Protein AF-G1WAA7-F1 (afdb_monomer_lite)

Secondary structure (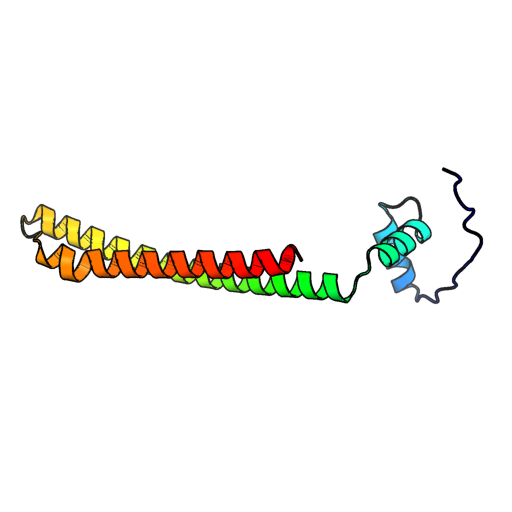DSSP, 8-state):
---------------HHHHHHHHHHGGGSS-HHHHHHHHHHH--HHHHHHHHHHHHHHHHHHHHHHHHHHHHHHHHHHHHHHHHHHHHTT---HHHIIIIIHHHHHHHHHHHHHHHHHHHHHHHHHH-

Structure (mmCIF, N/CA/C/O backbone):
data_AF-G1WAA7-F1
#
_entry.id   AF-G1WAA7-F1
#
loop_
_atom_site.group_PDB
_atom_site.id
_atom_site.type_symbol
_atom_site.label_atom_id
_atom_site.label_alt_id
_atom_site.label_comp_id
_atom_site.label_asym_id
_atom_site.label_entity_id
_atom_site.label_seq_id
_atom_site.pdbx_PDB_ins_code
_atom_site.Cartn_x
_atom_site.Cartn_y
_atom_site.Cartn_z
_atom_site.occupancy
_atom_site.B_iso_or_equiv
_atom_site.auth_seq_id
_atom_site.auth_comp_id
_atom_site.auth_asym_id
_atom_site.auth_atom_id
_atom_site.pdbx_PDB_model_num
ATOM 1 N N . MET A 1 1 ? 19.899 -30.372 -25.778 1.00 40.25 1 MET A N 1
ATOM 2 C CA . MET A 1 1 ? 19.127 -29.255 -26.365 1.00 40.25 1 MET A CA 1
ATOM 3 C C . MET A 1 1 ? 20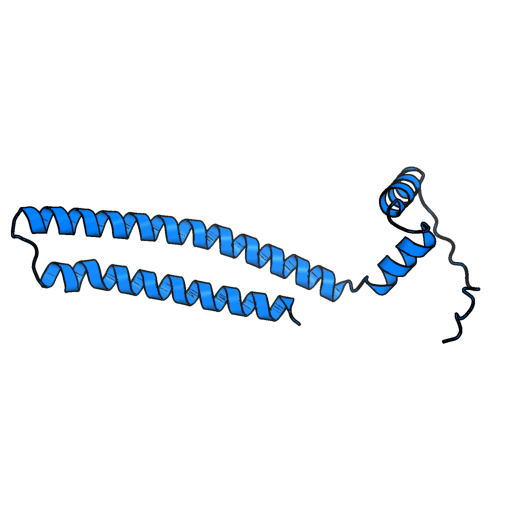.104 -28.369 -27.126 1.00 40.25 1 MET A C 1
ATOM 5 O O . MET A 1 1 ? 20.997 -27.790 -26.519 1.00 40.25 1 MET A O 1
ATOM 9 N N . GLU A 1 2 ? 20.038 -28.378 -28.453 1.00 43.47 2 GLU A N 1
ATOM 10 C CA . GLU A 1 2 ? 21.027 -27.747 -29.333 1.00 43.47 2 GLU A CA 1
ATOM 11 C C . GLU A 1 2 ? 21.019 -26.213 -29.162 1.00 43.47 2 GLU A C 1
ATOM 13 O O . GLU A 1 2 ? 19.987 -25.561 -29.341 1.00 43.47 2 GLU A O 1
ATOM 18 N N . ARG A 1 3 ? 22.155 -25.609 -28.779 1.00 56.38 3 ARG A N 1
ATOM 19 C CA . ARG A 1 3 ? 22.289 -24.144 -28.696 1.00 56.38 3 ARG A CA 1
ATOM 20 C C . ARG A 1 3 ? 22.261 -23.575 -30.118 1.00 56.38 3 ARG A C 1
ATOM 22 O O . ARG A 1 3 ? 23.299 -23.506 -30.771 1.00 56.38 3 ARG A O 1
ATOM 29 N N . LYS A 1 4 ? 21.085 -23.150 -30.600 1.00 71.88 4 LYS A N 1
ATOM 30 C CA . LYS A 1 4 ? 20.955 -22.433 -31.882 1.00 71.88 4 LYS A CA 1
ATOM 31 C C . LYS A 1 4 ? 21.945 -21.262 -31.912 1.00 71.88 4 LYS A C 1
ATOM 33 O O . LYS A 1 4 ? 21.917 -20.393 -31.035 1.00 71.88 4 LYS A O 1
ATOM 38 N N . LYS A 1 5 ? 22.845 -21.251 -32.901 1.00 72.00 5 LYS A N 1
ATOM 39 C CA . LYS A 1 5 ? 23.857 -20.197 -33.059 1.00 72.00 5 LYS A CA 1
ATOM 40 C C . LYS A 1 5 ? 23.162 -18.842 -33.250 1.00 72.00 5 LYS A C 1
ATOM 42 O O . LYS A 1 5 ? 22.209 -18.715 -34.013 1.00 72.00 5 LYS A O 1
ATOM 47 N N . LYS A 1 6 ? 23.637 -17.821 -32.535 1.00 74.44 6 LYS A N 1
ATOM 48 C CA . LYS A 1 6 ? 23.133 -16.439 -32.600 1.00 74.44 6 LYS A CA 1
ATOM 49 C C . LYS A 1 6 ? 23.812 -15.723 -33.774 1.00 74.44 6 LYS A C 1
ATOM 51 O O . LYS A 1 6 ? 24.900 -15.193 -33.602 1.00 74.44 6 LYS A O 1
ATOM 56 N N . ILE A 1 7 ? 23.192 -15.763 -34.957 1.00 80.62 7 ILE A N 1
ATOM 57 C CA . ILE A 1 7 ? 23.814 -15.334 -36.233 1.00 80.62 7 ILE A CA 1
ATOM 58 C C . ILE A 1 7 ? 23.328 -13.961 -36.732 1.00 80.62 7 ILE A C 1
ATOM 60 O O . ILE A 1 7 ? 23.937 -13.371 -37.616 1.00 80.62 7 ILE A O 1
ATOM 64 N N . LYS A 1 8 ? 22.227 -13.436 -36.179 1.00 81.81 8 LYS A N 1
ATOM 65 C CA . LYS A 1 8 ? 21.676 -12.125 -36.556 1.00 81.81 8 LYS A CA 1
ATOM 66 C C . LYS A 1 8 ? 22.268 -11.025 -35.673 1.00 81.81 8 LYS A C 1
ATOM 68 O O . LYS A 1 8 ? 22.292 -11.179 -34.452 1.00 81.81 8 LYS A O 1
ATOM 73 N N . TYR A 1 9 ? 22.697 -9.921 -36.282 1.00 80.00 9 TYR A N 1
ATOM 74 C CA . TYR A 1 9 ? 23.184 -8.730 -35.583 1.00 80.00 9 TYR A CA 1
ATOM 75 C C . TYR A 1 9 ? 22.178 -7.577 -35.694 1.00 80.00 9 TYR A C 1
ATOM 77 O O . TYR A 1 9 ? 21.515 -7.410 -36.714 1.00 80.00 9 TYR A O 1
ATOM 85 N N . CYS A 1 10 ? 22.080 -6.775 -34.634 1.00 79.38 10 CYS A N 1
ATOM 86 C CA . CYS A 1 10 ? 21.306 -5.537 -34.588 1.00 79.38 10 CYS A CA 1
ATOM 87 C C . CYS A 1 10 ? 22.280 -4.389 -34.304 1.00 79.38 10 CYS A C 1
ATOM 89 O O . CYS A 1 10 ? 23.097 -4.500 -33.390 1.00 79.38 10 CYS A O 1
ATOM 91 N N . LYS A 1 11 ? 22.232 -3.317 -35.104 1.00 85.44 11 LYS A N 1
ATOM 92 C CA . LYS A 1 11 ? 23.058 -2.120 -34.899 1.00 85.44 11 LYS A CA 1
ATOM 93 C C . LYS A 1 11 ? 22.246 -1.100 -34.105 1.00 85.44 11 LYS A C 1
ATOM 95 O O . LYS A 1 11 ? 21.191 -0.681 -34.568 1.00 85.44 11 LYS A O 1
ATOM 100 N N . LEU A 1 12 ? 22.754 -0.695 -32.945 1.00 85.56 12 LEU A N 1
ATOM 101 C CA . LEU A 1 12 ? 22.170 0.347 -32.103 1.00 85.56 12 LEU A CA 1
ATOM 102 C C . LEU A 1 12 ? 23.081 1.578 -32.161 1.00 85.56 12 LEU A C 1
ATOM 104 O O . LEU A 1 12 ? 24.286 1.451 -31.951 1.00 85.56 12 LEU A O 1
ATOM 108 N N . ARG A 1 13 ? 22.527 2.745 -32.499 1.00 89.50 13 ARG A N 1
ATOM 109 C CA . ARG A 1 13 ? 23.249 4.022 -32.408 1.00 89.50 13 ARG A CA 1
ATOM 110 C C . ARG A 1 13 ? 23.090 4.541 -30.985 1.00 89.50 13 ARG A C 1
ATOM 112 O O . ARG A 1 13 ? 21.965 4.576 -30.503 1.00 89.50 13 ARG A O 1
ATOM 119 N N . LEU A 1 14 ? 24.199 4.894 -30.348 1.00 88.19 14 LEU A N 1
ATOM 120 C CA . LEU A 1 14 ? 24.253 5.374 -28.970 1.00 88.19 14 LEU A CA 1
ATOM 121 C C . LEU A 1 14 ? 25.097 6.645 -28.925 1.00 88.19 14 LEU A C 1
ATOM 123 O O . LEU A 1 14 ? 26.087 6.745 -29.657 1.00 88.19 14 LEU A O 1
ATOM 127 N N . SER A 1 15 ? 24.731 7.584 -28.061 1.00 91.50 15 SER A N 1
ATOM 128 C CA . SER A 1 15 ? 25.627 8.663 -27.645 1.00 91.50 15 SER A CA 1
ATOM 129 C C . SER A 1 15 ? 26.751 8.121 -26.748 1.00 91.50 15 SER A C 1
ATOM 131 O O . SER A 1 15 ? 26.690 6.990 -26.253 1.00 91.50 15 SER A O 1
ATOM 133 N N . GLU A 1 16 ? 27.793 8.922 -26.506 1.00 87.88 16 GLU A N 1
ATOM 134 C CA . GLU A 1 16 ? 28.867 8.531 -25.580 1.00 87.88 16 GLU A CA 1
ATOM 135 C C . GLU A 1 16 ? 28.350 8.286 -24.152 1.00 87.88 16 GLU A C 1
ATOM 137 O O . GLU A 1 16 ? 28.824 7.378 -23.467 1.00 87.88 16 GLU A O 1
ATOM 142 N N . GLU A 1 17 ? 27.351 9.053 -23.713 1.00 89.19 17 GLU A N 1
ATOM 143 C CA . GLU A 1 17 ? 26.719 8.896 -22.400 1.00 89.19 17 GLU A CA 1
ATOM 144 C C . GLU A 1 17 ? 25.916 7.596 -22.316 1.00 89.19 17 GLU A C 1
ATOM 146 O O . GLU A 1 17 ? 26.063 6.822 -21.367 1.00 89.19 17 GLU A O 1
ATOM 151 N N . GLU A 1 18 ? 25.118 7.298 -23.341 1.00 88.06 18 GLU A N 1
ATOM 152 C CA . GLU A 1 18 ? 24.341 6.062 -23.403 1.00 88.06 18 GLU A CA 1
ATOM 153 C C . GLU A 1 18 ? 25.257 4.832 -23.451 1.00 88.06 18 GLU A C 1
ATOM 155 O O . GLU A 1 18 ? 25.000 3.840 -22.768 1.00 88.06 18 GLU A O 1
ATOM 160 N N . ALA A 1 19 ? 26.371 4.900 -24.186 1.00 87.38 19 ALA A N 1
ATOM 161 C CA . ALA A 1 19 ? 27.356 3.823 -24.229 1.00 87.38 19 ALA A CA 1
ATOM 162 C C . ALA A 1 19 ? 27.953 3.527 -22.840 1.00 87.38 19 ALA A C 1
ATOM 164 O O . ALA A 1 19 ? 28.094 2.356 -22.473 1.00 87.38 19 ALA A O 1
ATOM 165 N N . ARG A 1 20 ? 28.243 4.564 -22.039 1.00 88.25 20 ARG A N 1
ATOM 166 C CA . ARG A 1 20 ? 28.709 4.400 -20.650 1.00 88.25 20 ARG A CA 1
ATOM 167 C C . ARG A 1 20 ? 27.652 3.733 -19.775 1.00 88.25 20 ARG A C 1
ATOM 169 O O . ARG A 1 20 ? 27.976 2.783 -19.068 1.00 88.25 20 ARG A O 1
ATOM 176 N N . ILE A 1 21 ? 26.392 4.158 -19.875 1.00 88.12 21 ILE A N 1
ATOM 177 C CA . ILE A 1 21 ? 25.277 3.567 -19.115 1.00 88.12 21 ILE A CA 1
ATOM 178 C C . ILE A 1 21 ? 25.099 2.084 -19.465 1.00 88.12 21 ILE A C 1
ATOM 180 O O . ILE A 1 21 ? 24.892 1.252 -18.579 1.00 88.12 21 ILE A O 1
ATOM 184 N N . PHE A 1 22 ? 25.198 1.726 -20.748 1.00 88.44 22 PHE A N 1
ATOM 185 C CA . PHE A 1 22 ? 25.121 0.331 -21.186 1.00 88.44 22 PHE A CA 1
ATOM 186 C C . PHE A 1 22 ? 26.258 -0.508 -20.601 1.00 88.44 22 PHE A C 1
ATOM 188 O O . PHE A 1 22 ? 26.015 -1.631 -20.161 1.00 88.44 22 PHE A O 1
ATOM 195 N N . GLN A 1 23 ? 27.482 0.024 -20.569 1.00 86.31 23 GLN A N 1
ATOM 196 C CA . GLN A 1 23 ? 28.626 -0.661 -19.965 1.00 86.31 23 GLN A CA 1
ATOM 197 C C . GLN A 1 23 ? 28.480 -0.804 -18.447 1.00 86.31 23 GLN A C 1
ATOM 199 O O . GLN A 1 23 ? 28.755 -1.871 -17.903 1.00 86.31 23 GLN A O 1
ATOM 204 N N . GLU A 1 24 ? 28.015 0.240 -17.762 1.00 89.88 24 GLU A N 1
ATOM 205 C CA . GLU A 1 24 ? 27.810 0.226 -16.314 1.00 89.88 24 GLU A CA 1
ATOM 206 C C . GLU A 1 24 ? 26.744 -0.794 -15.903 1.00 89.88 24 GLU A C 1
ATOM 208 O O . GLU A 1 24 ? 26.987 -1.639 -15.040 1.00 89.88 24 GLU A O 1
ATOM 213 N N . LYS A 1 25 ? 25.587 -0.788 -16.574 1.00 87.00 25 LYS A N 1
ATOM 214 C CA . LYS A 1 25 ? 24.497 -1.734 -16.297 1.00 87.00 25 LYS A CA 1
ATOM 215 C C . LYS A 1 25 ? 24.845 -3.174 -16.686 1.00 87.00 25 LYS A C 1
ATOM 217 O O . LYS A 1 25 ? 24.309 -4.113 -16.098 1.00 87.00 25 LYS A O 1
ATOM 222 N N . ALA A 1 26 ? 25.759 -3.366 -17.638 1.00 89.00 26 ALA A N 1
ATOM 223 C CA . ALA A 1 26 ? 26.192 -4.687 -18.081 1.00 89.00 26 ALA A CA 1
ATOM 224 C C . ALA A 1 26 ? 27.232 -5.349 -17.162 1.00 89.00 26 ALA A C 1
ATOM 226 O O . ALA A 1 26 ? 27.563 -6.505 -17.405 1.00 89.00 26 ALA A O 1
ATOM 227 N N . ARG A 1 27 ? 27.721 -4.682 -16.103 1.00 87.81 27 ARG A N 1
ATOM 228 C CA . ARG A 1 27 ? 28.759 -5.220 -15.194 1.00 87.81 27 ARG A CA 1
ATOM 229 C C . ARG A 1 27 ? 28.422 -6.585 -14.585 1.00 87.81 27 ARG A C 1
ATOM 231 O O . ARG A 1 27 ? 29.327 -7.359 -14.299 1.00 87.81 27 ARG A O 1
ATOM 238 N N . HIS A 1 28 ? 27.136 -6.877 -14.393 1.00 84.81 28 HIS A N 1
ATOM 239 C CA . HIS A 1 28 ? 26.651 -8.144 -13.832 1.00 84.81 28 HIS A CA 1
ATOM 240 C C . HIS A 1 28 ? 26.227 -9.174 -14.894 1.00 84.81 28 HIS A C 1
ATOM 242 O O . HIS A 1 28 ? 25.633 -10.194 -14.557 1.00 84.81 28 HIS A O 1
ATOM 248 N N . TYR A 1 29 ? 26.501 -8.910 -16.172 1.00 85.62 29 TYR A N 1
ATOM 249 C CA . TYR A 1 29 ? 26.177 -9.792 -17.290 1.00 85.62 29 TYR A CA 1
ATOM 250 C C . TYR A 1 29 ? 27.446 -10.202 -18.039 1.00 85.62 29 TYR A C 1
ATOM 252 O O . TYR A 1 29 ? 28.385 -9.425 -18.161 1.00 85.62 29 TYR A O 1
ATOM 260 N N . ASP A 1 30 ? 27.422 -11.383 -18.661 1.00 83.94 30 ASP A N 1
ATOM 261 C CA . ASP A 1 30 ? 28.549 -11.888 -19.465 1.00 83.94 30 ASP A CA 1
ATOM 262 C C . ASP A 1 30 ? 28.922 -10.969 -20.648 1.00 83.94 30 ASP A C 1
ATOM 264 O O . ASP A 1 30 ? 30.015 -11.049 -21.199 1.00 83.94 30 ASP A O 1
ATOM 268 N N . SER A 1 31 ? 27.986 -10.134 -21.118 1.00 86.75 31 SER A N 1
ATOM 269 C CA . SER A 1 31 ? 28.232 -9.082 -22.115 1.00 86.75 31 SER A CA 1
ATOM 270 C C . SER A 1 31 ? 27.063 -8.099 -22.195 1.00 86.75 31 SER A C 1
ATOM 272 O O . SER A 1 31 ? 25.924 -8.444 -21.869 1.00 86.75 31 SER A O 1
ATOM 274 N N . VAL A 1 32 ? 27.307 -6.917 -22.773 1.00 85.25 32 VAL A N 1
ATOM 275 C CA . VAL A 1 32 ? 26.254 -5.944 -23.129 1.00 85.25 32 VAL A CA 1
ATOM 276 C C . VAL A 1 32 ? 25.164 -6.603 -23.986 1.00 85.25 32 VAL A C 1
ATOM 278 O O . VAL A 1 32 ? 23.976 -6.430 -23.738 1.00 85.25 32 VAL A O 1
ATOM 281 N N . SER A 1 33 ? 25.542 -7.462 -24.937 1.00 85.88 33 SER A N 1
ATOM 282 C CA . SER A 1 33 ? 24.590 -8.215 -25.763 1.00 85.88 33 SER A CA 1
ATOM 283 C C . SER A 1 33 ? 23.785 -9.255 -24.973 1.00 85.88 33 SER A C 1
ATOM 285 O O . SER A 1 33 ? 22.662 -9.585 -25.354 1.00 85.88 33 SER A O 1
ATOM 287 N N . ALA A 1 34 ? 24.336 -9.834 -23.901 1.00 85.25 34 ALA A N 1
ATOM 288 C CA . ALA A 1 34 ? 23.579 -10.699 -22.994 1.00 85.25 34 ALA A CA 1
ATOM 289 C C . ALA A 1 34 ? 22.564 -9.883 -22.183 1.00 85.25 34 ALA A C 1
ATOM 291 O O . ALA A 1 34 ? 21.391 -10.253 -22.168 1.00 85.25 34 ALA A O 1
ATOM 292 N N . MET A 1 35 ? 22.984 -8.740 -21.629 1.00 89.31 35 MET A N 1
ATOM 293 C CA . MET A 1 35 ? 22.107 -7.802 -20.924 1.00 89.31 35 MET A CA 1
ATOM 294 C C . MET A 1 35 ? 20.947 -7.338 -21.809 1.00 89.31 35 MET A C 1
ATOM 296 O O . MET A 1 35 ? 19.800 -7.475 -21.411 1.00 89.31 35 MET A O 1
ATOM 300 N N . VAL A 1 36 ? 21.218 -6.848 -23.023 1.00 87.44 36 VAL A N 1
ATOM 301 C CA . VAL A 1 36 ? 20.179 -6.324 -23.929 1.00 87.44 36 VAL A CA 1
ATOM 302 C C . VAL A 1 36 ? 19.175 -7.407 -24.317 1.00 87.44 36 VAL A C 1
ATOM 304 O O . VAL A 1 36 ? 17.976 -7.155 -24.333 1.00 87.44 36 VAL A O 1
ATOM 307 N N . ARG A 1 37 ? 19.626 -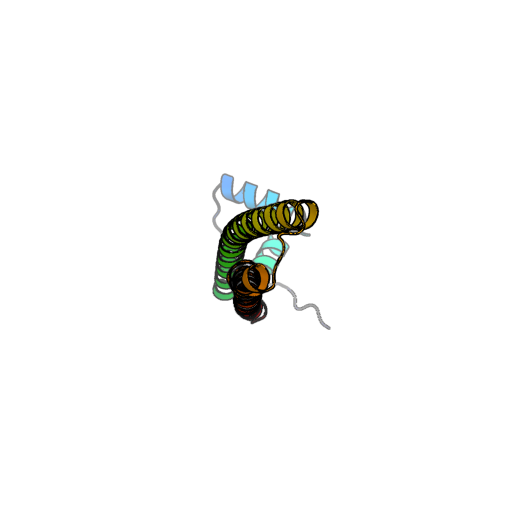8.638 -24.586 1.00 85.69 37 ARG A N 1
ATOM 308 C CA . ARG A 1 37 ? 18.703 -9.745 -24.889 1.00 85.69 37 ARG A CA 1
ATOM 309 C C . ARG A 1 37 ? 17.853 -10.123 -23.687 1.00 85.69 37 ARG A C 1
ATOM 311 O O . ARG A 1 37 ? 16.658 -10.318 -23.853 1.00 85.69 37 ARG A O 1
ATOM 318 N N . ASN A 1 38 ? 18.456 -10.213 -22.503 1.00 83.12 38 ASN A N 1
ATOM 319 C CA . ASN A 1 38 ? 17.712 -10.472 -21.274 1.00 83.12 38 ASN A CA 1
ATOM 320 C C . ASN A 1 38 ? 16.718 -9.346 -20.989 1.00 83.12 38 ASN A C 1
ATOM 322 O O . ASN A 1 38 ? 15.580 -9.634 -20.641 1.00 83.12 38 ASN A O 1
ATOM 326 N N . ALA A 1 39 ? 17.109 -8.089 -21.195 1.00 84.00 39 ALA A N 1
ATOM 327 C CA . ALA A 1 39 ? 16.218 -6.949 -21.076 1.00 84.00 39 ALA A CA 1
ATOM 328 C C . ALA A 1 39 ? 15.036 -7.101 -22.035 1.00 84.00 39 ALA A C 1
ATOM 330 O O . ALA A 1 39 ? 13.921 -7.133 -21.559 1.00 84.00 39 ALA A O 1
ATOM 331 N N . VAL A 1 40 ? 15.260 -7.316 -23.337 1.00 82.12 40 VAL A N 1
ATOM 332 C CA . VAL A 1 40 ? 14.188 -7.470 -24.343 1.00 82.12 40 VAL A CA 1
ATOM 333 C C . VAL A 1 40 ? 13.280 -8.676 -24.071 1.00 82.12 40 VAL A C 1
ATOM 335 O O . VAL A 1 40 ? 12.077 -8.575 -24.271 1.00 82.12 40 VAL A O 1
ATOM 338 N N . ILE A 1 41 ? 13.820 -9.802 -23.594 1.00 81.56 41 ILE A N 1
ATOM 339 C CA . ILE A 1 41 ? 13.017 -10.980 -23.212 1.00 81.56 41 ILE A CA 1
ATOM 340 C C . ILE A 1 41 ? 12.098 -10.661 -22.028 1.00 81.56 41 ILE A C 1
ATOM 342 O O . ILE A 1 41 ? 10.966 -11.131 -21.991 1.00 81.56 41 ILE A O 1
ATOM 346 N N . ASN A 1 42 ? 12.587 -9.877 -21.068 1.00 73.50 42 ASN A N 1
ATOM 347 C CA . ASN A 1 42 ? 11.842 -9.504 -19.867 1.00 73.50 42 ASN A CA 1
ATOM 348 C C . ASN A 1 42 ? 11.107 -8.160 -20.008 1.00 73.50 42 ASN A C 1
ATOM 350 O O . ASN A 1 42 ? 10.429 -7.740 -19.070 1.00 73.50 42 ASN A O 1
ATOM 354 N N . PHE A 1 43 ? 11.243 -7.473 -21.146 1.00 71.88 43 PHE A N 1
ATOM 355 C CA . PHE A 1 43 ? 10.634 -6.174 -21.402 1.00 71.88 43 PHE A CA 1
ATOM 356 C C . PHE A 1 43 ? 9.174 -6.384 -21.790 1.00 71.88 43 PHE A C 1
ATOM 358 O O . PHE A 1 43 ? 8.800 -6.351 -22.959 1.00 71.88 43 PHE A O 1
ATOM 365 N N . ASP A 1 44 ? 8.345 -6.634 -20.786 1.00 65.56 44 ASP A N 1
ATOM 366 C CA . ASP A 1 44 ? 6.900 -6.544 -20.917 1.00 65.56 44 ASP A CA 1
ATOM 367 C C . ASP A 1 44 ? 6.480 -5.151 -20.445 1.00 65.56 44 ASP A C 1
ATOM 369 O O . ASP A 1 44 ? 6.341 -4.894 -19.248 1.00 65.56 44 ASP A O 1
ATOM 373 N N . GLU A 1 45 ? 6.363 -4.219 -21.390 1.00 63.69 45 GLU A N 1
ATOM 374 C CA . GLU A 1 45 ? 6.058 -2.810 -21.125 1.00 63.69 45 GLU A CA 1
ATOM 375 C C . GLU A 1 45 ? 4.739 -2.652 -20.352 1.00 63.69 45 GLU A C 1
ATOM 377 O O . GLU A 1 45 ? 4.661 -1.869 -19.407 1.00 63.69 45 GLU A O 1
ATOM 382 N N . ARG A 1 46 ? 3.723 -3.469 -20.665 1.00 62.78 46 ARG A N 1
ATOM 383 C CA . ARG A 1 46 ? 2.412 -3.402 -20.002 1.00 62.78 46 ARG A CA 1
ATOM 384 C C . ARG A 1 46 ? 2.438 -4.031 -18.616 1.00 62.78 46 ARG A C 1
ATOM 386 O O . ARG A 1 46 ? 1.887 -3.446 -17.685 1.00 62.78 46 ARG A O 1
ATOM 393 N N . ALA A 1 47 ? 3.091 -5.183 -18.451 1.00 65.44 47 ALA A N 1
ATOM 394 C CA . ALA A 1 47 ? 3.206 -5.806 -17.133 1.00 65.44 47 ALA A CA 1
ATOM 395 C C . ALA A 1 47 ? 4.131 -5.011 -16.196 1.00 65.44 47 ALA A C 1
ATOM 397 O O . ALA A 1 47 ? 3.877 -4.944 -14.995 1.00 65.44 47 ALA A O 1
ATOM 398 N N . THR A 1 48 ? 5.184 -4.381 -16.723 1.00 68.69 48 THR A N 1
ATOM 399 C CA . THR A 1 48 ? 6.127 -3.575 -15.932 1.00 68.69 48 THR A CA 1
ATOM 400 C C . THR A 1 48 ? 5.489 -2.266 -15.472 1.00 68.69 48 THR A C 1
ATOM 402 O O . THR A 1 48 ? 5.583 -1.943 -14.288 1.00 68.69 48 THR A O 1
ATOM 405 N N . LEU A 1 49 ? 4.777 -1.558 -16.359 1.00 70.06 49 LEU A N 1
ATOM 406 C CA . LEU A 1 49 ? 4.010 -0.362 -15.991 1.00 70.06 49 LEU A CA 1
ATOM 407 C C . LEU A 1 49 ? 2.891 -0.704 -14.998 1.00 70.06 49 LEU A C 1
ATOM 409 O O . LEU A 1 49 ? 2.794 -0.070 -13.953 1.00 70.06 49 LEU A O 1
ATOM 413 N N . GLY A 1 50 ? 2.129 -1.777 -15.239 1.00 74.38 50 GLY A N 1
ATOM 414 C CA . GLY A 1 50 ? 1.069 -2.212 -14.324 1.00 74.38 50 GLY A CA 1
ATOM 415 C C . GLY A 1 50 ? 1.579 -2.605 -12.932 1.00 74.38 50 GLY A C 1
ATOM 416 O O . GLY A 1 50 ? 0.958 -2.264 -11.925 1.00 74.38 50 GLY A O 1
ATOM 417 N N . LYS A 1 51 ? 2.737 -3.276 -12.846 1.00 75.12 51 LYS A N 1
ATOM 418 C CA . LYS A 1 51 ? 3.393 -3.589 -11.564 1.00 75.12 51 LYS A CA 1
ATOM 419 C C . LYS A 1 51 ? 3.888 -2.332 -10.859 1.00 75.12 51 LYS A C 1
ATOM 421 O O . LYS A 1 51 ? 3.710 -2.216 -9.649 1.00 75.12 51 LYS A O 1
ATOM 426 N N . TYR A 1 52 ? 4.487 -1.400 -11.596 1.00 80.06 52 TYR A N 1
ATOM 427 C CA . TYR A 1 52 ? 4.948 -0.128 -11.048 1.00 80.06 52 TYR A CA 1
ATOM 428 C C . TYR A 1 52 ? 3.782 0.698 -10.484 1.00 80.06 52 TYR A C 1
ATOM 430 O O . TYR A 1 52 ? 3.836 1.131 -9.332 1.00 80.06 52 TYR A O 1
ATOM 438 N N . ASP A 1 53 ? 2.689 0.820 -11.238 1.00 81.50 53 ASP A N 1
ATOM 439 C CA . ASP A 1 53 ? 1.474 1.517 -10.807 1.00 81.50 53 ASP A CA 1
ATOM 440 C C . ASP A 1 53 ? 0.853 0.857 -9.571 1.00 81.50 53 ASP A C 1
ATOM 442 O O . ASP A 1 53 ? 0.492 1.539 -8.610 1.00 81.50 53 ASP A O 1
ATOM 446 N N . ALA A 1 54 ? 0.790 -0.477 -9.540 1.00 81.00 54 ALA A N 1
ATOM 447 C CA . ALA A 1 54 ? 0.288 -1.219 -8.388 1.00 81.00 54 ALA A CA 1
ATOM 448 C C . ALA A 1 54 ? 1.168 -1.036 -7.134 1.00 81.00 54 ALA A C 1
ATOM 450 O O . ALA A 1 54 ? 0.639 -0.929 -6.025 1.00 81.00 54 ALA A O 1
ATOM 451 N N . ILE A 1 55 ? 2.495 -0.949 -7.285 1.00 83.50 55 ILE A N 1
ATOM 452 C CA . ILE A 1 55 ? 3.417 -0.632 -6.181 1.00 83.50 55 ILE A CA 1
ATOM 453 C C . ILE A 1 55 ? 3.184 0.798 -5.680 1.00 83.50 55 ILE A C 1
ATOM 455 O O . ILE A 1 55 ? 3.106 1.019 -4.470 1.00 83.50 55 ILE A O 1
ATOM 459 N N . MET A 1 56 ? 3.019 1.769 -6.579 1.00 86.19 56 MET A N 1
ATOM 460 C CA . MET A 1 56 ? 2.727 3.157 -6.205 1.00 86.19 56 MET A CA 1
ATOM 461 C C . MET A 1 56 ? 1.373 3.294 -5.490 1.00 86.19 56 MET A C 1
ATOM 463 O O . MET A 1 56 ? 1.264 4.011 -4.485 1.00 86.19 56 MET A O 1
ATOM 467 N N . GLU A 1 57 ? 0.356 2.556 -5.941 1.00 86.56 57 GLU A N 1
ATOM 468 C CA . GLU A 1 57 ? -0.943 2.449 -5.269 1.00 86.56 57 GLU A CA 1
ATOM 469 C C . GLU A 1 57 ? -0.769 1.858 -3.857 1.00 86.56 57 GLU A C 1
ATOM 471 O O . GLU A 1 57 ? -1.272 2.418 -2.879 1.00 86.56 57 GLU A O 1
ATOM 476 N N . MET A 1 58 ? 0.032 0.794 -3.712 1.00 84.69 58 MET A N 1
ATOM 477 C CA . MET A 1 58 ? 0.333 0.164 -2.421 1.00 84.69 58 MET A CA 1
ATOM 478 C C . MET A 1 58 ? 1.041 1.115 -1.446 1.00 84.69 58 MET A C 1
ATOM 480 O O . MET A 1 58 ? 0.647 1.195 -0.281 1.00 84.69 58 MET A O 1
ATOM 484 N N . ILE A 1 59 ? 2.044 1.870 -1.907 1.00 85.56 59 ILE A N 1
ATOM 485 C CA . ILE A 1 59 ? 2.761 2.864 -1.088 1.00 85.56 59 ILE A CA 1
ATOM 486 C C . ILE A 1 59 ? 1.796 3.950 -0.599 1.00 85.56 59 ILE A C 1
ATOM 488 O O . ILE A 1 59 ? 1.844 4.361 0.565 1.00 85.56 59 ILE A O 1
ATOM 492 N N . THR A 1 60 ? 0.895 4.405 -1.470 1.00 88.25 60 THR A N 1
ATOM 493 C CA . THR A 1 60 ? -0.106 5.423 -1.131 1.00 88.25 60 THR A CA 1
ATOM 494 C C . THR A 1 60 ? -1.086 4.910 -0.079 1.00 88.25 60 THR A C 1
ATOM 496 O O . THR A 1 60 ? -1.345 5.597 0.915 1.00 88.25 60 THR A O 1
ATOM 499 N N . LEU A 1 61 ? -1.588 3.683 -0.253 1.00 85.31 61 LEU A N 1
ATOM 500 C CA . LEU A 1 61 ? -2.446 3.031 0.732 1.00 85.31 61 LEU A CA 1
ATOM 501 C C . LEU A 1 61 ? -1.744 2.878 2.080 1.00 85.31 61 LEU A C 1
ATOM 503 O O . LEU A 1 61 ? -2.317 3.239 3.105 1.00 85.31 61 LEU A O 1
ATOM 507 N N . TYR A 1 62 ? -0.497 2.405 2.081 1.00 82.44 62 TYR A N 1
ATOM 508 C CA . TYR A 1 62 ? 0.285 2.217 3.298 1.00 82.44 62 TYR A CA 1
ATOM 509 C C .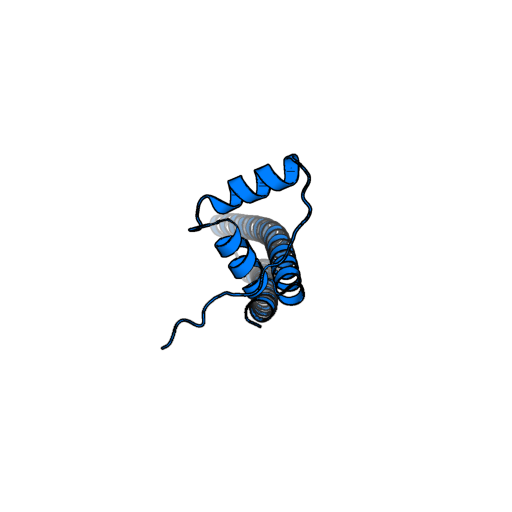 TYR A 1 62 ? 0.426 3.521 4.094 1.00 82.44 62 TYR A C 1
ATOM 511 O O . TYR A 1 62 ? 0.111 3.558 5.282 1.00 82.44 62 TYR A O 1
ATOM 519 N N . LYS A 1 63 ? 0.809 4.624 3.432 1.00 84.75 63 LYS A N 1
ATOM 520 C CA . LYS A 1 63 ? 0.942 5.946 4.074 1.00 84.75 63 LYS A CA 1
ATOM 521 C C . LYS A 1 63 ? -0.374 6.466 4.652 1.00 84.75 63 LYS A C 1
ATOM 523 O O . LYS A 1 63 ? -0.371 7.157 5.673 1.00 84.75 63 LYS A O 1
ATOM 528 N N . ARG A 1 64 ? -1.499 6.191 3.988 1.00 86.31 64 ARG A N 1
ATOM 529 C CA . ARG A 1 64 ? -2.826 6.570 4.490 1.00 86.31 64 ARG A CA 1
ATOM 530 C C . ARG A 1 64 ? -3.178 5.754 5.731 1.00 86.31 64 ARG A C 1
ATOM 532 O O . ARG A 1 64 ? -3.484 6.326 6.767 1.00 86.31 64 ARG A O 1
ATOM 539 N N . TYR A 1 65 ? -3.015 4.440 5.661 1.00 82.06 65 TYR A N 1
ATOM 540 C CA . TYR A 1 65 ? -3.342 3.546 6.766 1.00 82.06 65 TYR A CA 1
ATOM 541 C C . TYR A 1 65 ? -2.461 3.724 7.989 1.00 82.06 65 TYR A C 1
ATOM 543 O O . TYR A 1 65 ? -2.961 3.621 9.102 1.00 82.06 65 TYR A O 1
ATOM 551 N N . GLN A 1 66 ? -1.183 4.051 7.814 1.00 80.44 66 GLN A N 1
ATOM 552 C CA . GLN A 1 66 ? -0.319 4.398 8.935 1.00 80.44 66 GLN A CA 1
ATOM 553 C C . GLN A 1 66 ? -0.860 5.610 9.711 1.00 80.44 66 GLN A C 1
ATOM 555 O O . GLN A 1 66 ? -0.844 5.602 10.941 1.00 80.44 66 GLN A O 1
ATOM 560 N N . ARG A 1 67 ? -1.382 6.629 9.012 1.00 84.81 67 ARG A N 1
ATOM 561 C CA . ARG A 1 67 ? -2.029 7.785 9.652 1.00 84.81 67 ARG A CA 1
ATOM 562 C C . ARG A 1 67 ? -3.349 7.408 10.317 1.00 84.81 67 ARG A C 1
ATOM 564 O O . ARG A 1 67 ? -3.541 7.745 11.481 1.00 84.81 67 ARG A O 1
ATOM 571 N N . ASP A 1 68 ? -4.218 6.684 9.615 1.00 83.00 68 ASP A N 1
ATOM 572 C CA . ASP A 1 68 ? -5.529 6.288 10.142 1.00 83.00 68 ASP A CA 1
ATOM 573 C C . ASP A 1 68 ? -5.381 5.414 11.402 1.00 83.00 68 ASP A C 1
ATOM 575 O O . ASP A 1 68 ? -6.048 5.646 12.408 1.00 83.00 68 ASP A O 1
ATOM 579 N N . LEU A 1 69 ? -4.446 4.456 11.392 1.00 83.12 69 LEU A N 1
ATOM 580 C CA . LEU A 1 69 ? -4.149 3.606 12.548 1.00 83.12 69 LEU A CA 1
ATOM 581 C C . LEU A 1 69 ? -3.553 4.394 13.717 1.00 83.12 69 LEU A C 1
ATOM 583 O O . LEU A 1 69 ? -3.886 4.104 14.863 1.00 83.12 69 LEU A O 1
ATOM 587 N N . ALA A 1 70 ? -2.705 5.394 13.457 1.00 83.75 70 ALA A N 1
ATOM 588 C CA . ALA A 1 70 ? -2.166 6.251 14.512 1.00 83.75 70 ALA A CA 1
ATOM 589 C C . ALA A 1 70 ? -3.271 7.071 15.200 1.00 83.75 70 ALA A C 1
ATOM 591 O O . ALA A 1 70 ? -3.295 7.161 16.428 1.00 83.75 70 ALA A O 1
ATOM 592 N N . LEU A 1 71 ? -4.213 7.621 14.424 1.00 84.00 71 LEU A N 1
ATOM 593 C CA . LEU A 1 71 ? -5.370 8.348 14.956 1.00 84.00 71 LEU A CA 1
ATOM 594 C C . LEU A 1 71 ? -6.271 7.433 15.789 1.00 84.00 71 LEU A C 1
ATOM 596 O O . LEU A 1 71 ? -6.603 7.758 16.927 1.00 84.00 71 LEU A O 1
ATOM 600 N N . VAL A 1 72 ? -6.604 6.257 15.256 1.00 84.19 72 VAL A N 1
ATOM 601 C CA . VAL A 1 72 ? -7.426 5.264 15.957 1.00 84.19 72 VAL A CA 1
ATOM 602 C C . VAL A 1 72 ? -6.754 4.788 17.246 1.00 84.19 72 VAL A C 1
ATOM 604 O O . VAL A 1 72 ? -7.401 4.727 18.290 1.00 84.19 72 VAL A O 1
ATOM 607 N N . GLY A 1 73 ? -5.450 4.504 17.207 1.00 83.56 73 GLY A N 1
ATOM 608 C CA . GLY A 1 73 ? -4.679 4.115 18.387 1.00 83.56 73 GLY A CA 1
ATOM 609 C C . GLY A 1 73 ? -4.657 5.206 19.460 1.00 83.56 73 GLY A C 1
ATOM 610 O O . GLY A 1 73 ? -4.797 4.907 20.646 1.00 83.56 73 GLY A O 1
ATOM 611 N N . ASN A 1 74 ? -4.551 6.476 19.056 1.00 86.69 74 ASN A N 1
ATOM 612 C CA . ASN A 1 74 ? -4.622 7.603 19.982 1.00 86.69 74 ASN A CA 1
ATOM 613 C C . ASN A 1 74 ? -6.013 7.715 20.632 1.00 86.69 74 ASN A C 1
ATOM 615 O O . ASN A 1 74 ? -6.108 7.817 21.855 1.00 86.69 74 ASN A O 1
ATOM 619 N N . ASN A 1 75 ? -7.085 7.603 19.843 1.00 86.38 75 ASN A N 1
ATOM 620 C CA . ASN A 1 75 ? -8.457 7.649 20.354 1.00 86.38 75 ASN A CA 1
ATOM 621 C C . ASN A 1 75 ? -8.736 6.495 21.329 1.00 86.38 75 ASN A C 1
ATOM 623 O O . ASN A 1 75 ? -9.242 6.722 22.426 1.00 86.38 75 ASN A O 1
ATOM 627 N N . LEU A 1 76 ? -8.340 5.265 20.986 1.00 86.12 76 LEU A N 1
ATOM 628 C CA . LEU A 1 76 ? -8.469 4.105 21.876 1.00 86.12 76 LEU A CA 1
ATOM 629 C C . LEU A 1 76 ? -7.698 4.296 23.184 1.00 86.12 76 LEU A C 1
ATOM 631 O O . LEU A 1 76 ? -8.233 4.015 24.253 1.00 86.12 76 LEU A O 1
ATOM 635 N N . ASN A 1 77 ? -6.473 4.820 23.126 1.00 88.44 77 ASN A N 1
ATOM 636 C CA . ASN A 1 77 ? -5.684 5.104 24.323 1.00 88.44 77 ASN A CA 1
ATOM 637 C C . ASN A 1 77 ? -6.376 6.127 25.239 1.00 88.44 77 ASN A C 1
ATOM 639 O O . ASN A 1 77 ? -6.354 5.977 26.459 1.00 88.44 77 ASN A O 1
ATOM 643 N N . GLN A 1 78 ? -7.019 7.149 24.667 1.00 88.50 78 GLN A N 1
ATOM 644 C CA . GLN A 1 78 ? -7.799 8.122 25.437 1.00 88.50 78 GLN A CA 1
ATOM 645 C C . GLN A 1 78 ? -9.017 7.471 26.093 1.00 88.50 78 GLN A C 1
ATOM 647 O O . GLN A 1 78 ? -9.229 7.646 27.291 1.00 88.50 78 GLN A O 1
ATOM 652 N N . VAL A 1 79 ? -9.775 6.664 25.345 1.00 87.62 79 VAL A N 1
ATOM 653 C CA . VAL A 1 79 ? -10.934 5.944 25.890 1.00 87.62 79 VAL A CA 1
ATOM 654 C C . VAL A 1 79 ? -10.507 5.003 27.020 1.00 87.62 79 VAL A C 1
ATOM 656 O O . VAL A 1 79 ? -11.141 4.997 28.071 1.00 87.62 79 VAL A O 1
ATOM 659 N N . VAL A 1 80 ? -9.406 4.264 26.867 1.00 86.19 80 VAL A N 1
ATOM 660 C CA . VAL A 1 80 ? -8.885 3.366 27.913 1.00 86.19 80 VAL A CA 1
ATOM 661 C C . VAL A 1 80 ? -8.396 4.144 29.138 1.00 86.19 80 VAL A C 1
ATOM 663 O O . VAL A 1 80 ? -8.679 3.745 30.265 1.00 86.19 80 VAL A O 1
ATOM 666 N N . LYS A 1 81 ? -7.716 5.283 28.959 1.00 89.69 81 LYS A N 1
ATOM 667 C CA . LYS A 1 81 ? -7.338 6.158 30.083 1.00 89.69 81 LYS A CA 1
ATOM 668 C C . LYS A 1 81 ? -8.561 6.670 30.841 1.00 89.69 81 LYS A C 1
ATOM 670 O O . LYS A 1 81 ? -8.568 6.622 32.070 1.00 89.69 81 LYS A O 1
ATOM 675 N N . ASN A 1 82 ? -9.598 7.095 30.122 1.00 87.00 82 ASN A N 1
ATOM 676 C CA . ASN A 1 82 ? -10.857 7.529 30.723 1.00 87.00 82 ASN A CA 1
ATOM 677 C C . ASN A 1 82 ? -11.541 6.372 31.465 1.00 87.00 82 ASN A C 1
ATOM 679 O O . ASN A 1 82 ? -12.003 6.554 32.589 1.00 87.00 82 ASN A O 1
ATOM 683 N N . ALA A 1 83 ? -11.543 5.168 30.887 1.00 86.75 83 ALA A N 1
ATOM 684 C CA . ALA A 1 83 ? -12.068 3.967 31.533 1.00 86.75 83 ALA A CA 1
ATOM 685 C C . ALA A 1 83 ? -11.330 3.662 32.846 1.00 86.75 83 ALA A C 1
ATOM 687 O O . ALA A 1 83 ? -11.969 3.416 33.866 1.00 86.75 83 ALA A O 1
ATOM 688 N N . ASN A 1 84 ? -9.996 3.749 32.845 1.00 87.12 84 ASN A N 1
ATOM 689 C CA . ASN A 1 84 ? -9.173 3.533 34.035 1.00 87.12 84 ASN A CA 1
ATOM 690 C C . ASN A 1 84 ? -9.464 4.568 35.131 1.00 87.12 84 ASN A C 1
ATOM 692 O O . ASN A 1 84 ? -9.593 4.206 36.298 1.00 87.12 84 ASN A O 1
ATOM 696 N N . GLN A 1 85 ? -9.614 5.846 34.772 1.00 89.81 85 GLN A N 1
ATOM 697 C CA . GLN A 1 85 ? -9.988 6.896 35.728 1.00 89.81 85 GLN A CA 1
ATOM 698 C C . GLN A 1 85 ? -11.375 6.650 36.336 1.00 89.81 85 GLN A C 1
ATOM 700 O O . GLN A 1 85 ? -11.552 6.777 37.548 1.00 89.81 85 GLN A O 1
ATOM 705 N N . LEU A 1 86 ? -12.351 6.257 35.512 1.00 88.69 86 LEU A N 1
ATOM 706 C CA . LEU A 1 86 ? -13.690 5.900 35.979 1.00 88.69 86 LEU A CA 1
ATOM 707 C C . LEU A 1 86 ? -13.666 4.657 36.877 1.00 88.69 86 LEU A C 1
ATOM 709 O O . LEU A 1 86 ? -14.398 4.620 37.862 1.00 88.69 86 LEU A O 1
ATOM 713 N N . ALA A 1 87 ? -12.815 3.671 36.583 1.00 87.19 87 ALA A N 1
ATOM 714 C CA . ALA A 1 87 ? -12.656 2.470 37.400 1.00 87.19 87 ALA A CA 1
ATOM 715 C C . ALA A 1 87 ? -12.090 2.793 38.788 1.00 87.19 87 ALA A C 1
ATOM 717 O O . ALA A 1 87 ? -12.667 2.374 39.786 1.00 87.19 87 ALA A O 1
ATOM 718 N N . ILE A 1 88 ? -11.024 3.600 38.863 1.00 88.06 88 ILE A N 1
ATOM 719 C CA . ILE A 1 88 ? -10.430 4.045 40.139 1.00 88.06 88 ILE A CA 1
ATOM 720 C C . ILE A 1 88 ? -11.468 4.783 40.997 1.00 88.06 88 ILE A C 1
ATOM 722 O O . ILE A 1 88 ? -11.501 4.627 42.214 1.00 88.06 88 ILE A O 1
ATOM 726 N N . GLY A 1 89 ? -12.344 5.565 40.363 1.00 88.25 89 GLY A N 1
ATOM 727 C CA . GLY A 1 89 ? -13.427 6.274 41.040 1.00 88.25 89 GLY A CA 1
ATOM 728 C C . GLY A 1 89 ? -14.678 5.440 41.342 1.00 88.25 89 GLY A C 1
ATOM 729 O O . GLY A 1 89 ? -15.652 6.032 41.802 1.00 88.25 89 GLY A O 1
ATOM 730 N N . ASN A 1 90 ? -14.704 4.129 41.050 1.00 86.19 90 ASN A N 1
ATOM 731 C CA . ASN A 1 90 ? -15.901 3.268 41.096 1.00 86.19 90 ASN A CA 1
ATOM 732 C C . ASN A 1 90 ? -17.104 3.816 40.292 1.00 86.19 90 ASN A C 1
ATOM 734 O O . ASN A 1 90 ? -18.263 3.592 40.633 1.00 86.19 90 ASN A O 1
ATOM 738 N N . LYS A 1 91 ? -16.832 4.556 39.212 1.00 86.81 91 LYS A N 1
ATOM 739 C CA . LYS A 1 91 ? -17.820 5.184 38.312 1.00 86.81 91 LYS A CA 1
ATOM 740 C C . LYS A 1 91 ? -17.884 4.528 36.932 1.00 86.81 91 LYS A C 1
ATOM 742 O O . LYS A 1 91 ? -18.627 4.993 36.070 1.00 86.81 91 LYS A O 1
ATOM 747 N N . LEU A 1 92 ? -17.098 3.479 36.697 1.00 88.56 92 LEU A N 1
ATOM 748 C CA . LEU A 1 92 ? -17.145 2.723 35.451 1.00 88.56 92 LEU A CA 1
ATOM 749 C C . LEU A 1 92 ? -18.454 1.927 35.390 1.00 88.56 92 LEU A C 1
ATOM 751 O O . LEU A 1 92 ? -18.730 1.114 36.267 1.00 88.56 92 LEU A O 1
ATOM 755 N N . ASN A 1 93 ? -19.266 2.176 34.365 1.00 87.69 93 ASN A N 1
ATOM 756 C CA . ASN A 1 93 ? -20.617 1.632 34.254 1.00 87.69 93 ASN A CA 1
ATOM 757 C C . ASN A 1 93 ? -20.908 1.101 32.843 1.00 87.69 93 ASN A C 1
ATOM 759 O O . ASN A 1 93 ? -20.187 1.396 31.891 1.00 87.69 93 ASN A O 1
ATOM 763 N N . VAL A 1 94 ? -21.979 0.312 32.712 1.00 84.50 94 VAL A N 1
ATOM 764 C CA . VAL A 1 94 ? -22.407 -0.299 31.440 1.00 84.50 94 VAL A CA 1
ATOM 765 C C . VAL A 1 94 ? -22.593 0.736 30.310 1.00 84.50 94 VAL A C 1
ATOM 767 O O . VAL A 1 94 ? -22.054 0.505 29.226 1.00 84.50 94 VAL A O 1
ATOM 770 N N . PRO A 1 95 ? -23.210 1.917 30.540 1.00 89.50 95 PRO A N 1
ATOM 771 C CA . PRO A 1 95 ? -23.334 2.949 29.508 1.00 89.50 95 PRO A CA 1
ATOM 772 C C . PRO A 1 95 ? -22.011 3.422 28.896 1.00 89.50 95 PRO A C 1
ATOM 774 O O . PRO A 1 95 ? -21.989 3.780 27.720 1.00 89.50 95 PRO A O 1
ATOM 777 N N . PHE A 1 96 ? -20.909 3.433 29.655 1.00 86.06 96 PHE A N 1
ATOM 778 C CA . PHE A 1 96 ? -19.589 3.768 29.112 1.00 86.06 96 PHE A CA 1
ATOM 779 C C . PHE A 1 96 ? -19.140 2.746 28.057 1.00 86.06 96 PHE A C 1
ATOM 781 O O . PHE A 1 96 ? -18.616 3.114 27.003 1.00 86.06 96 PHE A O 1
ATOM 788 N N . PHE A 1 97 ? -19.372 1.457 28.307 1.00 83.69 97 PHE A N 1
ATOM 789 C CA . PHE A 1 97 ? -19.028 0.402 27.358 1.00 83.69 97 PHE A CA 1
ATOM 790 C C . PHE A 1 97 ? -19.886 0.483 26.097 1.00 83.69 97 PHE A C 1
ATOM 792 O O . PHE A 1 97 ? -19.347 0.486 24.991 1.00 83.69 97 PHE A O 1
ATOM 799 N N . GLU A 1 98 ? -21.200 0.610 26.264 1.00 87.31 98 GLU A N 1
ATOM 800 C CA . GLU A 1 98 ? -22.160 0.593 25.158 1.00 87.31 98 GLU A CA 1
ATOM 801 C C . GLU A 1 98 ? -22.071 1.835 24.268 1.00 87.31 98 GLU A C 1
ATOM 803 O O . GLU A 1 98 ? -22.120 1.714 23.046 1.00 87.31 98 GLU A O 1
ATOM 808 N N . ASN A 1 99 ? -21.890 3.019 24.861 1.00 87.88 99 ASN A N 1
ATOM 809 C CA . ASN A 1 99 ? -21.956 4.281 24.121 1.00 87.88 99 ASN A CA 1
ATOM 810 C C . ASN A 1 99 ? -20.587 4.844 23.729 1.00 87.88 99 ASN A C 1
ATOM 812 O O . ASN A 1 99 ? -20.515 5.671 22.823 1.00 87.88 99 ASN A O 1
ATOM 816 N N . ILE A 1 100 ? -19.502 4.431 24.395 1.00 85.38 100 ILE A N 1
ATOM 817 C CA . ILE A 1 100 ? -18.164 4.987 24.147 1.00 85.38 100 ILE A CA 1
ATOM 818 C C . ILE A 1 100 ? -17.210 3.907 23.644 1.00 85.38 100 ILE A C 1
ATOM 820 O O . ILE A 1 100 ? -16.706 4.022 22.524 1.00 85.38 100 ILE A O 1
ATOM 824 N N . LEU A 1 101 ? -16.968 2.846 24.422 1.00 84.50 101 LEU A N 1
ATOM 825 C CA . LEU A 1 101 ? -15.923 1.872 24.089 1.00 84.50 101 LEU A CA 1
ATOM 826 C C . LEU A 1 101 ? -16.274 1.009 22.867 1.00 84.50 101 LEU A C 1
ATOM 828 O O . LEU A 1 101 ? -15.493 0.948 21.917 1.00 84.50 101 LEU A O 1
ATOM 832 N N . PHE A 1 102 ? -17.430 0.341 22.866 1.00 87.75 102 PHE A N 1
ATOM 833 C CA . PHE A 1 102 ? -17.807 -0.568 21.780 1.00 87.75 102 PHE A CA 1
ATOM 834 C C . PHE A 1 102 ? -17.960 0.126 20.423 1.00 87.75 102 PHE A C 1
ATOM 836 O O . PHE A 1 102 ? -17.475 -0.434 19.437 1.00 87.75 102 PHE A O 1
ATOM 843 N N . PRO A 1 103 ? -18.536 1.340 20.321 1.00 88.19 103 PRO A N 1
ATOM 844 C CA . PRO A 1 103 ? -18.560 2.075 19.060 1.00 88.19 103 PRO A CA 1
ATOM 845 C C . PRO A 1 103 ? -17.158 2.325 18.491 1.00 88.19 103 PRO A C 1
ATOM 847 O O . PRO A 1 103 ? -16.923 2.030 17.318 1.00 88.19 103 PRO A O 1
ATOM 850 N N . HIS A 1 104 ? -16.204 2.759 19.325 1.00 84.19 104 HIS A N 1
ATOM 851 C CA . HIS A 1 104 ? -14.817 3.000 18.903 1.00 84.19 104 HIS A 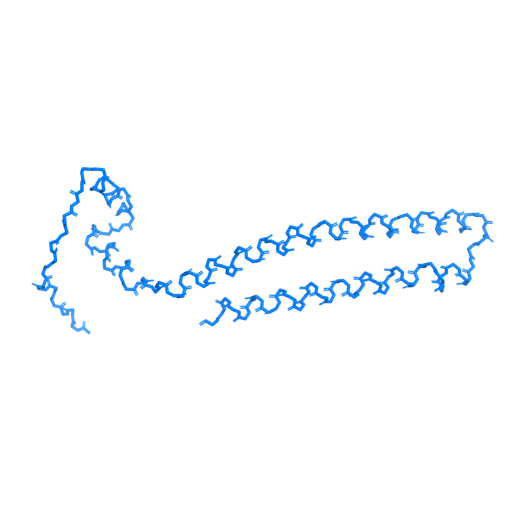CA 1
ATOM 852 C C . HIS A 1 104 ? -14.104 1.708 18.471 1.00 84.19 104 HIS A C 1
ATOM 854 O O . HIS A 1 104 ? -13.377 1.688 17.472 1.00 84.19 104 HIS A O 1
ATOM 860 N N . VAL A 1 105 ? -14.324 0.600 19.187 1.00 84.25 105 VAL A N 1
ATOM 861 C CA . VAL A 1 105 ? -13.765 -0.714 18.823 1.00 84.25 105 VAL A CA 1
ATOM 862 C C . VAL A 1 105 ? -14.354 -1.214 17.499 1.00 84.25 105 VAL A C 1
ATOM 864 O O . VAL A 1 105 ? -13.610 -1.670 16.629 1.00 84.25 105 VAL A O 1
ATOM 867 N N . ASN A 1 106 ? -15.666 -1.079 17.298 1.00 86.81 106 ASN A N 1
ATOM 868 C CA . ASN A 1 106 ? -16.333 -1.479 16.058 1.00 86.81 106 ASN A CA 1
ATOM 869 C C . ASN A 1 106 ? -15.867 -0.649 14.856 1.00 86.81 106 ASN A C 1
ATOM 871 O O . ASN A 1 106 ? -15.640 -1.195 13.775 1.00 86.81 106 ASN A O 1
ATOM 875 N N . GLU A 1 107 ? -15.696 0.662 15.027 1.00 84.75 107 GLU A N 1
ATOM 876 C CA . GLU A 1 107 ? -15.134 1.533 13.992 1.00 84.75 107 GLU A CA 1
ATOM 877 C C . GLU A 1 107 ? -13.703 1.113 13.625 1.00 84.75 107 GLU A C 1
ATOM 879 O O . GLU A 1 107 ? -13.374 0.948 12.447 1.00 84.75 107 GLU A O 1
ATOM 884 N N . THR A 1 108 ? -12.881 0.814 14.632 1.00 82.38 108 THR A N 1
ATOM 885 C CA . THR A 1 108 ? -11.517 0.300 14.445 1.00 82.38 108 THR A CA 1
ATOM 886 C C . THR A 1 108 ? -11.507 -0.997 13.633 1.00 82.38 108 THR A C 1
ATOM 888 O O . THR A 1 108 ? -10.760 -1.124 12.659 1.00 82.38 108 THR A O 1
ATOM 891 N N . GLN A 1 109 ? -12.371 -1.956 13.978 1.00 82.81 109 GLN A N 1
ATOM 892 C CA . GLN A 1 109 ? -12.483 -3.227 13.257 1.00 82.81 109 GLN A CA 1
ATOM 893 C C . GLN A 1 109 ? -12.934 -3.041 11.801 1.00 82.81 109 GLN A C 1
ATOM 895 O O . GLN A 1 109 ? -12.410 -3.713 10.903 1.00 82.81 109 GLN A O 1
ATOM 900 N N . LYS A 1 110 ? -13.865 -2.114 11.537 1.00 86.62 110 LYS A N 1
ATOM 901 C CA . LYS A 1 110 ? -14.290 -1.768 10.170 1.00 86.62 110 LYS A CA 1
ATOM 902 C C . LYS A 1 110 ? -13.130 -1.201 9.353 1.00 86.62 110 LYS A C 1
ATOM 904 O O . LYS A 1 110 ? -12.911 -1.651 8.226 1.00 86.62 110 LYS A O 1
ATOM 909 N N . ASN A 1 111 ? -12.350 -0.289 9.932 1.00 83.06 111 ASN A N 1
ATOM 910 C CA . ASN A 1 111 ? -11.190 0.306 9.269 1.00 83.06 111 ASN A CA 1
ATOM 911 C C . ASN A 1 111 ? -10.128 -0.753 8.932 1.00 83.06 111 ASN A C 1
ATOM 913 O O . ASN A 1 111 ? -9.677 -0.831 7.788 1.00 83.06 111 ASN A O 1
ATOM 917 N N . ILE A 1 112 ? -9.804 -1.648 9.870 1.00 83.00 112 ILE A N 1
ATOM 918 C CA . ILE A 1 112 ? -8.872 -2.769 9.639 1.00 83.00 112 ILE A CA 1
ATOM 919 C C . ILE A 1 112 ? -9.386 -3.714 8.542 1.00 83.00 112 ILE A C 1
ATOM 921 O O . ILE A 1 112 ? -8.627 -4.152 7.673 1.00 83.00 112 ILE A O 1
ATOM 925 N N . SER A 1 113 ? -10.686 -4.009 8.531 1.00 85.38 113 SER A N 1
ATOM 926 C CA . SER A 1 113 ? -11.293 -4.872 7.510 1.00 85.38 113 SER A CA 1
ATOM 927 C C . SER A 1 113 ? -11.223 -4.244 6.115 1.00 85.38 113 SER A C 1
ATOM 929 O O . SER A 1 113 ? -10.910 -4.925 5.133 1.00 85.38 113 SER A O 1
ATOM 931 N N . LEU A 1 114 ? -11.447 -2.929 6.021 1.00 86.75 114 LEU A N 1
ATOM 932 C CA . LEU A 1 114 ? -11.299 -2.177 4.778 1.00 86.75 114 LEU A CA 1
ATOM 933 C C . LEU A 1 114 ? -9.852 -2.211 4.274 1.00 86.75 114 LEU A C 1
ATOM 935 O O . LEU A 1 114 ? -9.636 -2.460 3.086 1.00 86.75 114 LEU A O 1
ATOM 939 N N . ILE A 1 115 ? -8.879 -2.026 5.174 1.00 84.38 115 ILE A N 1
ATOM 940 C CA . ILE A 1 115 ? -7.443 -2.145 4.884 1.00 84.38 115 ILE A CA 1
ATOM 941 C C . ILE A 1 115 ? -7.126 -3.494 4.249 1.00 84.38 115 ILE A C 1
ATOM 943 O O . ILE A 1 115 ? -6.572 -3.562 3.148 1.00 84.38 115 ILE A O 1
ATOM 947 N N . LYS A 1 116 ? -7.548 -4.580 4.902 1.00 82.88 116 LYS A N 1
ATOM 948 C CA . LYS A 1 116 ? -7.307 -5.948 4.432 1.00 82.88 116 LYS A CA 1
ATOM 949 C C . LYS A 1 116 ? -7.897 -6.185 3.038 1.00 82.88 116 LYS A C 1
ATOM 951 O O . LYS A 1 116 ? -7.247 -6.797 2.186 1.00 82.88 116 LYS A O 1
ATOM 956 N N . ARG A 1 117 ? -9.101 -5.662 2.773 1.00 87.75 117 ARG A N 1
ATOM 957 C CA . ARG A 1 117 ? -9.761 -5.772 1.462 1.00 87.75 117 ARG A CA 1
ATOM 958 C C . ARG A 1 117 ? -8.994 -5.027 0.369 1.00 87.75 117 ARG A C 1
ATOM 960 O O . ARG A 1 117 ? -8.787 -5.587 -0.705 1.00 87.75 117 ARG A O 1
ATOM 967 N N . GLN A 1 118 ? -8.559 -3.794 0.630 1.00 86.31 118 GLN A N 1
ATOM 968 C CA . GLN A 1 118 ? -7.814 -3.013 -0.363 1.00 86.31 118 GLN A CA 1
ATOM 969 C C . GLN A 1 118 ? -6.438 -3.629 -0.656 1.00 86.31 118 GLN A C 1
ATOM 971 O O . GLN A 1 118 ? -6.081 -3.767 -1.824 1.00 86.31 118 GLN A O 1
ATOM 976 N N . LEU A 1 119 ? -5.724 -4.111 0.368 1.00 82.31 119 LEU A N 1
ATOM 977 C CA . LEU A 1 119 ? -4.465 -4.846 0.186 1.00 82.31 119 LEU A CA 1
ATOM 978 C C . LEU A 1 119 ? -4.651 -6.116 -0.657 1.00 82.31 119 LEU A C 1
ATOM 980 O O . LEU A 1 119 ? -3.873 -6.371 -1.574 1.00 82.31 119 LEU A O 1
ATOM 984 N N . THR A 1 120 ? -5.715 -6.883 -0.401 1.00 83.94 120 THR A N 1
ATOM 985 C CA . THR A 1 120 ? -6.035 -8.088 -1.186 1.00 83.94 120 THR A CA 1
ATOM 986 C C . THR A 1 120 ? -6.299 -7.746 -2.656 1.00 83.94 120 THR A C 1
ATOM 988 O O . THR A 1 120 ? -5.854 -8.464 -3.550 1.00 83.94 120 THR A O 1
ATOM 991 N N . ASN A 1 121 ? -6.999 -6.641 -2.926 1.00 85.00 121 ASN A N 1
ATOM 992 C CA . ASN A 1 121 ? -7.284 -6.204 -4.292 1.00 85.00 121 ASN A CA 1
ATOM 993 C C . ASN A 1 121 ? -6.012 -5.806 -5.051 1.00 85.00 121 ASN A C 1
ATOM 995 O O . ASN A 1 121 ? -5.866 -6.200 -6.205 1.0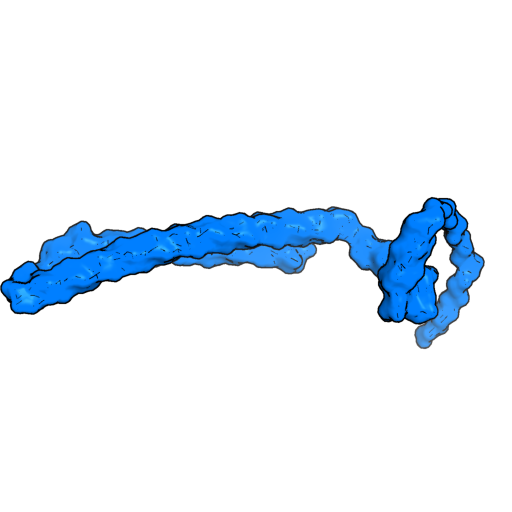0 85.00 121 ASN A O 1
ATOM 999 N N . ILE A 1 122 ? -5.083 -5.083 -4.417 1.00 81.06 122 ILE A N 1
ATOM 1000 C CA . ILE A 1 122 ? -3.797 -4.733 -5.045 1.00 81.06 122 ILE A CA 1
ATOM 1001 C C . ILE A 1 122 ? -2.936 -5.978 -5.260 1.00 81.06 122 ILE A C 1
ATOM 1003 O O . ILE A 1 122 ? -2.388 -6.160 -6.342 1.00 81.06 122 ILE A O 1
ATOM 1007 N N . SER A 1 123 ? -2.864 -6.882 -4.279 1.00 76.38 123 SER A N 1
ATOM 1008 C CA . SER A 1 123 ? -2.108 -8.132 -4.420 1.00 76.38 123 SER A CA 1
ATOM 1009 C C . SER A 1 123 ? -2.585 -8.960 -5.622 1.00 76.38 123 SER A C 1
ATOM 1011 O O . SER A 1 123 ? -1.766 -9.454 -6.392 1.00 76.38 123 SER A O 1
ATOM 1013 N N . LYS A 1 124 ? -3.900 -9.011 -5.881 1.00 81.06 124 LYS A N 1
ATOM 1014 C CA . LYS A 1 124 ? -4.453 -9.645 -7.093 1.00 81.06 124 LYS A CA 1
ATOM 1015 C C . LYS A 1 124 ? -4.017 -8.972 -8.401 1.00 81.06 124 LYS A C 1
ATOM 1017 O O . LYS A 1 124 ? -3.925 -9.667 -9.407 1.00 81.06 124 LYS A O 1
ATOM 1022 N N . LYS A 1 125 ? -3.773 -7.655 -8.408 1.00 75.75 125 LYS A N 1
ATOM 1023 C CA . LYS A 1 125 ? -3.250 -6.929 -9.583 1.00 75.75 125 LYS A CA 1
ATOM 1024 C C . LYS A 1 125 ? -1.763 -7.215 -9.831 1.00 75.75 125 LYS A C 1
ATOM 1026 O O . LYS A 1 125 ? -1.330 -7.117 -10.966 1.00 75.75 125 LYS A O 1
ATOM 1031 N N . LEU A 1 126 ? -1.004 -7.559 -8.786 1.00 68.81 126 LEU A N 1
ATOM 1032 C CA . LEU A 1 126 ? 0.433 -7.863 -8.866 1.00 68.81 126 LEU A CA 1
ATOM 1033 C C . LEU A 1 126 ? 0.737 -9.314 -9.275 1.00 68.81 126 LEU A C 1
ATOM 1035 O O . LEU A 1 126 ? 1.819 -9.585 -9.789 1.00 68.81 126 LEU A O 1
ATOM 1039 N N . VAL A 1 127 ? -0.184 -10.241 -8.986 1.00 65.81 127 VAL A N 1
ATOM 1040 C CA . VAL A 1 127 ? -0.043 -11.687 -9.261 1.00 65.81 127 VAL A CA 1
ATOM 1041 C C . VAL A 1 127 ? -0.609 -12.083 -10.638 1.00 65.81 127 VAL A C 1
ATOM 1043 O O . VAL A 1 127 ? -0.314 -13.175 -11.118 1.00 65.81 127 VAL A O 1
ATOM 1046 N N . LYS A 1 128 ? -1.403 -11.214 -11.276 1.00 50.16 128 LYS A N 1
ATOM 1047 C CA . LYS A 1 128 ? -1.801 -11.349 -12.688 1.00 50.16 128 LYS A CA 1
ATOM 1048 C C . LYS A 1 128 ? -0.718 -10.813 -13.616 1.00 50.16 128 LYS A C 1
ATOM 1050 O O . LYS A 1 128 ? -0.605 -11.388 -14.716 1.00 50.16 128 LYS A O 1
#

Foldseek 3Di:
DDDDDPDDDDDDDDDPVRVVVLVVVCPPPPDSVRVVVVCVVPPPVVLVVLLVVLVVVVVVLVVVLVVVVVVLVVLQVVLVVVQVVCVVVVNNDPCSCVPPVVVSVVVVVVSVVVSVVVVVVSVVSNVD

Sequence (128 aa):
MERKKKIKYCKLRLSEEEARIFQEKARHYDSVSAMVRNAVINFDERATLGKYDAIMEMITLYKRYQRDLALVGNNLNQVVKNANQLAIGNKLNVPFFENILFPHVNETQKNISLIKRQLTNISKKLVK

Organism: NCBI:txid702438

Radius of gyration: 28.21 Å; chains: 1; bounding box: 52×38×78 Å

pLDDT: mean 82.37, std 8.65, range [40.25, 91.5]